Protein AF-A0A4R3S4S2-F1 (afdb_monomer)

Structure (mmCIF, N/CA/C/O backbone):
data_AF-A0A4R3S4S2-F1
#
_entry.id   AF-A0A4R3S4S2-F1
#
loop_
_atom_site.group_PDB
_atom_site.id
_atom_site.type_symbol
_atom_site.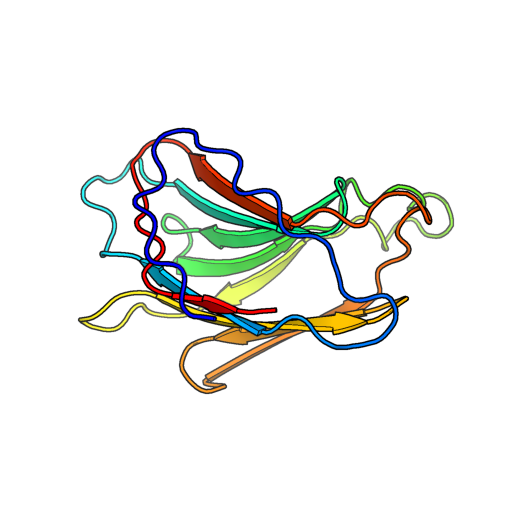label_atom_id
_atom_site.label_alt_id
_atom_site.label_comp_id
_atom_site.label_asym_id
_atom_site.label_entity_id
_atom_site.label_seq_id
_atom_site.pdbx_PDB_ins_code
_atom_site.Cartn_x
_atom_site.Cartn_y
_atom_site.Cartn_z
_atom_site.occupancy
_atom_site.B_iso_or_equiv
_atom_site.auth_seq_id
_atom_site.auth_comp_id
_atom_site.auth_asym_id
_atom_site.auth_atom_id
_atom_site.pdbx_PDB_model_num
ATOM 1 N N . MET A 1 1 ? -0.161 -21.274 7.414 1.00 37.06 1 MET A N 1
ATOM 2 C CA . MET A 1 1 ? 0.593 -21.150 8.679 1.00 37.06 1 MET A CA 1
ATOM 3 C C . MET A 1 1 ? 0.269 -19.769 9.225 1.00 37.06 1 MET A C 1
ATOM 5 O O . MET A 1 1 ? 0.326 -18.833 8.441 1.00 37.06 1 MET A O 1
ATOM 9 N N . GLU A 1 2 ? -0.215 -19.656 10.461 1.00 32.56 2 GLU A N 1
ATOM 10 C CA . GLU A 1 2 ? -0.601 -18.365 11.057 1.00 32.56 2 GLU A CA 1
ATOM 11 C C . GLU A 1 2 ? 0.612 -17.760 11.766 1.00 32.56 2 GLU A C 1
ATOM 13 O O . GLU A 1 2 ? 1.251 -18.437 12.572 1.00 32.56 2 GLU A O 1
ATOM 18 N N . TRP A 1 3 ? 0.940 -16.509 11.447 1.00 40.66 3 TRP A N 1
ATOM 19 C CA . TRP A 1 3 ? 2.026 -15.762 12.074 1.00 40.66 3 TRP A CA 1
ATOM 20 C C . TRP A 1 3 ? 1.424 -14.572 12.820 1.00 40.66 3 TRP A C 1
ATOM 22 O O . TRP A 1 3 ? 0.918 -13.648 12.191 1.00 40.66 3 TRP A O 1
ATOM 32 N N . ILE A 1 4 ? 1.484 -14.595 14.153 1.00 38.25 4 ILE A N 1
ATOM 33 C CA . ILE A 1 4 ? 1.151 -13.440 14.997 1.00 38.25 4 ILE A CA 1
ATOM 34 C C . ILE A 1 4 ? 2.471 -12.741 15.329 1.00 38.25 4 ILE A C 1
ATOM 36 O O . ILE A 1 4 ? 3.341 -13.351 15.955 1.00 38.25 4 ILE A O 1
ATOM 40 N N . ALA A 1 5 ? 2.635 -11.479 14.923 1.00 46.03 5 ALA A N 1
ATOM 41 C CA . ALA A 1 5 ? 3.840 -10.703 15.212 1.00 46.03 5 ALA A CA 1
ATOM 42 C C . ALA A 1 5 ? 3.502 -9.270 15.649 1.00 46.03 5 ALA A C 1
ATOM 44 O O . ALA A 1 5 ? 2.839 -8.507 14.946 1.00 46.03 5 ALA A O 1
ATOM 45 N N . THR A 1 6 ? 4.023 -8.862 16.805 1.00 40.88 6 THR A N 1
ATOM 46 C CA . THR A 1 6 ? 4.082 -7.442 17.172 1.00 40.88 6 THR A CA 1
ATOM 47 C C . THR A 1 6 ? 5.304 -6.835 16.494 1.00 40.88 6 THR A C 1
ATOM 49 O O . THR A 1 6 ? 6.431 -7.232 16.790 1.00 40.88 6 THR A O 1
ATOM 52 N N . VAL A 1 7 ? 5.099 -5.895 15.570 1.00 45.38 7 VAL A N 1
ATOM 53 C CA . VAL A 1 7 ? 6.190 -5.305 14.789 1.00 45.38 7 VAL A CA 1
ATOM 54 C C . VAL A 1 7 ? 6.679 -4.031 15.478 1.00 45.38 7 VAL A C 1
ATOM 56 O O . VAL A 1 7 ? 6.060 -2.973 15.397 1.00 45.38 7 VAL A O 1
ATOM 59 N N . HIS A 1 8 ? 7.839 -4.119 16.128 1.00 41.88 8 HIS A N 1
ATOM 60 C CA . HIS A 1 8 ? 8.612 -2.962 16.582 1.00 41.88 8 HIS A CA 1
ATOM 61 C C . HIS A 1 8 ? 9.840 -2.845 15.685 1.00 41.88 8 HIS A C 1
ATOM 63 O O . HIS A 1 8 ? 10.784 -3.612 15.859 1.00 41.88 8 HIS A O 1
ATOM 69 N N . HIS A 1 9 ? 9.839 -1.945 14.694 1.00 37.25 9 HIS A N 1
ATOM 70 C CA . HIS A 1 9 ? 10.972 -1.827 13.756 1.00 37.25 9 HIS A CA 1
ATOM 71 C C . HIS A 1 9 ? 11.417 -3.195 13.168 1.00 37.25 9 HIS A C 1
ATOM 73 O O . HIS A 1 9 ? 12.607 -3.437 12.977 1.00 37.25 9 HIS A O 1
ATOM 79 N N . THR A 1 10 ? 10.491 -4.142 12.954 1.00 41.44 10 THR A N 1
ATOM 80 C CA . THR A 1 10 ? 10.848 -5.539 12.655 1.00 41.44 10 THR A CA 1
ATOM 81 C C . THR A 1 10 ? 10.579 -5.889 11.199 1.00 41.44 10 THR A C 1
ATOM 83 O O . THR A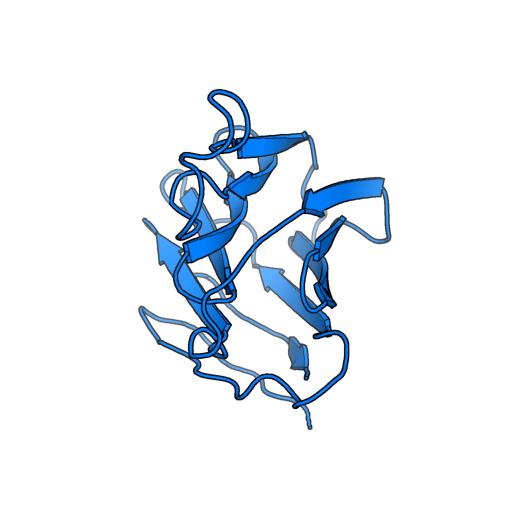 1 10 ? 9.445 -5.896 10.737 1.00 41.44 10 THR A O 1
ATOM 86 N N . HIS A 1 11 ? 11.647 -6.234 10.492 1.00 44.34 11 HIS A N 1
ATOM 87 C CA . HIS A 1 11 ? 11.635 -6.744 9.129 1.00 44.34 11 HIS A CA 1
ATOM 88 C C . HIS A 1 11 ? 11.102 -8.192 9.135 1.00 44.34 11 HIS A C 1
ATOM 90 O O . HIS A 1 11 ? 11.867 -9.136 9.322 1.00 44.34 11 HIS A O 1
ATOM 96 N N . LEU A 1 12 ? 9.788 -8.394 8.999 1.00 45.94 12 LEU A N 1
ATOM 97 C CA . LEU A 1 12 ? 9.243 -9.735 8.757 1.00 45.94 12 LEU A CA 1
ATOM 98 C C . LEU A 1 12 ? 9.442 -10.075 7.282 1.00 45.94 12 LEU A C 1
ATOM 100 O O . LEU A 1 12 ? 8.631 -9.667 6.462 1.00 45.94 12 LEU A O 1
ATOM 104 N N . GLN A 1 13 ? 10.529 -10.774 6.958 1.00 45.12 13 GLN A N 1
ATOM 105 C CA . GLN A 1 13 ? 10.808 -11.227 5.599 1.00 45.12 13 GLN A CA 1
ATOM 106 C C . GLN A 1 13 ? 10.008 -12.503 5.313 1.00 45.12 13 GLN A C 1
ATOM 108 O O . GLN A 1 13 ? 10.267 -13.541 5.920 1.00 45.12 13 GLN A O 1
ATOM 113 N N . LEU A 1 14 ? 9.034 -12.418 4.407 1.00 50.72 14 LEU A N 1
ATOM 114 C CA . LEU A 1 14 ? 8.378 -13.591 3.827 1.00 50.72 14 LEU A CA 1
ATOM 115 C C . LEU A 1 14 ? 8.940 -13.859 2.435 1.00 50.72 14 LEU A C 1
ATOM 117 O O . LEU A 1 14 ? 9.119 -12.918 1.658 1.00 50.72 14 LEU A O 1
ATOM 121 N N . ASP A 1 15 ? 9.179 -15.131 2.129 1.00 42.38 15 ASP A N 1
ATOM 122 C CA . ASP A 1 15 ? 9.451 -15.576 0.766 1.00 42.38 15 ASP A CA 1
ATOM 123 C C . ASP A 1 15 ? 8.150 -15.471 -0.046 1.00 42.38 15 ASP A C 1
ATOM 125 O O . ASP A 1 15 ? 7.141 -16.081 0.322 1.00 42.38 15 ASP A O 1
ATOM 129 N N . THR A 1 16 ? 8.132 -14.701 -1.141 1.00 47.47 16 THR A N 1
ATOM 130 C CA . THR A 1 16 ? 7.014 -14.778 -2.095 1.00 47.47 16 THR A CA 1
ATOM 131 C C . THR A 1 16 ? 6.980 -16.165 -2.733 1.00 47.47 16 THR A C 1
ATOM 133 O O . THR A 1 16 ? 8.027 -16.643 -3.188 1.00 47.47 16 THR A O 1
ATOM 136 N N . PRO A 1 17 ? 5.806 -16.813 -2.824 1.00 44.81 17 PRO A N 1
ATOM 137 C CA . PRO A 1 17 ? 5.689 -18.059 -3.558 1.00 44.81 17 PRO A CA 1
ATOM 138 C C . PRO A 1 17 ? 6.052 -17.843 -5.041 1.00 44.81 17 PRO A C 1
ATOM 140 O O . PRO A 1 17 ? 5.780 -16.776 -5.592 1.00 44.81 17 PRO A O 1
ATOM 143 N N . PRO A 1 18 ? 6.681 -18.840 -5.690 1.00 42.66 18 PRO A N 1
ATOM 144 C CA . PRO A 1 18 ? 7.222 -18.725 -7.048 1.00 42.66 18 PRO A CA 1
ATOM 145 C C . PRO A 1 18 ? 6.162 -18.438 -8.123 1.00 42.66 18 PRO A C 1
ATOM 147 O O . PRO A 1 18 ? 6.511 -17.906 -9.169 1.00 42.66 18 PRO A O 1
ATOM 150 N N . GLU A 1 19 ? 4.890 -18.724 -7.841 1.00 44.41 19 GLU A N 1
ATOM 151 C CA . GLU A 1 19 ? 3.700 -18.236 -8.542 1.00 44.41 19 GLU A CA 1
ATOM 152 C C . GLU A 1 19 ? 2.555 -18.208 -7.513 1.00 44.41 19 GLU A C 1
ATOM 154 O O . GLU A 1 19 ? 2.340 -19.204 -6.815 1.00 44.41 19 GLU A O 1
ATOM 159 N N . GLY A 1 20 ? 1.831 -17.094 -7.376 1.00 51.06 20 GLY A N 1
ATOM 160 C CA . GLY A 1 20 ? 0.659 -17.023 -6.498 1.00 51.06 20 GLY A CA 1
ATOM 161 C C . GLY A 1 20 ? 0.519 -15.724 -5.708 1.00 51.06 20 GLY A C 1
ATOM 162 O O . GLY A 1 20 ? 1.492 -15.137 -5.243 1.00 51.06 20 GLY A O 1
ATOM 163 N N . GLY A 1 2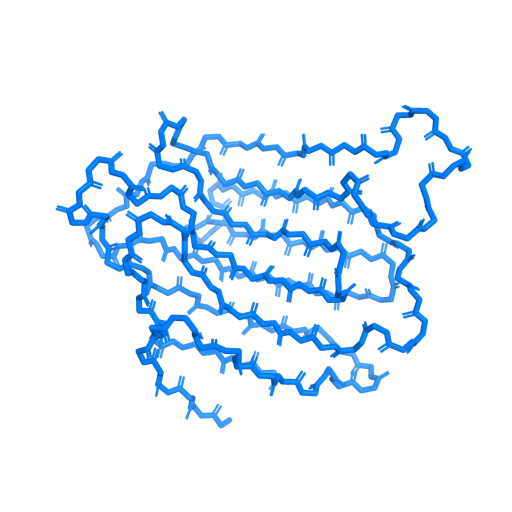1 ? -0.736 -15.301 -5.547 1.00 54.59 21 GLY A N 1
ATOM 164 C CA . GLY A 1 21 ? -1.100 -14.110 -4.795 1.00 54.59 21 GLY A CA 1
ATOM 165 C C . GLY A 1 21 ? -0.766 -14.238 -3.314 1.00 54.59 21 GLY A C 1
ATOM 166 O O . GLY A 1 21 ? -1.238 -15.153 -2.644 1.00 54.59 21 GLY A O 1
ATOM 167 N N . LEU A 1 22 ? -0.018 -13.269 -2.791 1.00 58.97 22 LEU A N 1
ATOM 168 C CA . LEU A 1 22 ? 0.049 -13.019 -1.355 1.00 58.97 22 LEU A CA 1
ATOM 169 C C . LEU A 1 22 ? -1.370 -12.730 -0.833 1.00 58.97 22 LEU A C 1
ATOM 171 O O . LEU A 1 22 ? -2.196 -12.179 -1.559 1.00 58.97 22 LEU A O 1
ATOM 175 N N . ARG A 1 23 ? -1.671 -13.080 0.420 1.00 57.38 23 ARG A N 1
ATOM 176 C CA . ARG A 1 23 ? -2.837 -12.541 1.129 1.00 57.38 23 ARG A CA 1
ATOM 177 C C . ARG A 1 23 ? -2.411 -12.068 2.509 1.00 57.38 23 ARG A C 1
ATOM 179 O O . ARG A 1 23 ? -2.518 -12.791 3.495 1.00 57.38 23 ARG A O 1
ATOM 186 N N . ALA A 1 24 ? -2.015 -10.807 2.601 1.00 58.50 24 ALA A N 1
ATOM 187 C CA . ALA A 1 24 ? -1.933 -10.152 3.900 1.00 58.50 24 ALA A CA 1
ATOM 188 C C . ALA A 1 24 ? -3.346 -9.863 4.434 1.00 58.50 24 ALA A C 1
ATOM 190 O O . ALA A 1 24 ? -4.241 -9.614 3.634 1.00 58.50 24 ALA A O 1
ATOM 191 N N . THR A 1 25 ? -3.557 -9.958 5.751 1.00 58.03 25 THR A N 1
ATOM 192 C CA . THR A 1 25 ? -4.751 -9.458 6.463 1.00 58.03 25 THR A CA 1
ATOM 193 C C . THR A 1 25 ? -4.250 -8.674 7.665 1.00 58.03 25 THR A C 1
ATOM 195 O O . THR A 1 25 ? -4.127 -9.181 8.776 1.00 58.03 25 THR A O 1
ATOM 198 N N . LEU A 1 26 ? -3.862 -7.429 7.427 1.00 58.59 26 LEU A N 1
ATOM 199 C CA . LEU A 1 26 ? -3.256 -6.610 8.469 1.00 58.59 26 LEU A CA 1
ATOM 200 C C . LEU A 1 26 ? -4.369 -6.006 9.314 1.00 58.59 26 LEU A C 1
ATOM 202 O O . LEU A 1 26 ? -5.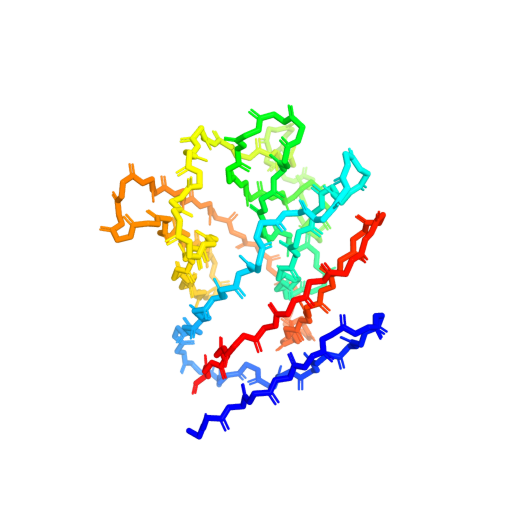174 -5.266 8.763 1.00 58.59 26 LEU A O 1
ATOM 206 N N . ARG A 1 27 ? -4.391 -6.293 10.620 1.00 56.66 27 ARG A N 1
ATOM 207 C CA . ARG A 1 27 ? -5.186 -5.541 11.596 1.00 56.66 27 ARG A CA 1
ATOM 208 C C . ARG A 1 27 ? -4.291 -4.641 12.409 1.00 56.66 27 ARG A C 1
ATOM 210 O O . ARG A 1 27 ? -3.435 -5.126 13.137 1.00 56.66 27 ARG A O 1
ATOM 217 N N . PHE A 1 28 ? -4.506 -3.341 12.269 1.00 58.16 28 PHE A N 1
ATOM 218 C CA . PHE A 1 28 ? -3.807 -2.334 13.056 1.00 58.16 28 PHE A CA 1
ATOM 219 C C . PHE A 1 28 ? -4.713 -1.846 14.170 1.00 58.16 28 PHE A C 1
ATOM 221 O O . PHE A 1 28 ? -5.825 -1.411 13.888 1.00 58.16 28 PHE A O 1
ATOM 228 N N . ASP A 1 29 ? -4.237 -1.839 15.413 1.00 53.50 29 ASP A N 1
ATOM 229 C CA . ASP A 1 29 ? -4.900 -1.035 16.436 1.00 53.50 29 ASP A CA 1
ATOM 230 C C . ASP A 1 29 ? -4.990 0.418 15.939 1.00 53.50 29 ASP A C 1
ATOM 232 O O . ASP A 1 29 ? -4.055 0.895 15.281 1.00 53.50 29 ASP A O 1
ATOM 236 N N . PRO A 1 30 ? -6.101 1.135 16.207 1.00 54.47 30 PRO A N 1
ATOM 237 C CA . PRO A 1 30 ? -6.165 2.546 15.885 1.00 54.47 30 PRO A CA 1
ATOM 238 C C . PRO A 1 30 ? -4.938 3.239 16.490 1.00 54.47 30 PRO A C 1
ATOM 240 O O . PRO A 1 30 ? -4.526 2.899 17.610 1.00 54.47 30 PRO A O 1
ATOM 243 N N . PRO A 1 31 ? -4.334 4.168 15.739 1.00 52.00 31 PRO A N 1
ATOM 244 C CA . PRO A 1 31 ? -3.115 4.836 16.155 1.00 52.00 31 PRO A CA 1
ATOM 245 C C . PRO A 1 31 ? -3.267 5.402 17.560 1.00 52.00 31 PRO A C 1
ATOM 247 O O . PRO A 1 31 ? -4.241 6.088 17.868 1.00 52.00 31 PRO A O 1
ATOM 250 N N . GLN A 1 32 ? -2.319 5.049 18.425 1.00 50.75 32 GLN A N 1
ATOM 251 C CA . GLN A 1 32 ? -2.336 5.460 19.829 1.00 50.75 32 GLN A CA 1
ATOM 252 C C . GLN A 1 32 ? -1.922 6.928 19.995 1.00 50.75 32 GLN A C 1
ATOM 254 O O . GLN A 1 32 ? -2.148 7.515 21.051 1.00 50.75 32 GLN A O 1
ATOM 259 N N . ASP A 1 33 ? -1.337 7.521 18.953 1.00 53.09 33 ASP A N 1
ATOM 260 C CA . ASP A 1 33 ? -0.981 8.928 18.887 1.00 53.09 33 ASP A CA 1
ATOM 261 C C . ASP A 1 33 ? -1.201 9.512 17.481 1.00 53.09 33 ASP A C 1
ATOM 263 O O . ASP A 1 33 ? -1.297 8.810 16.475 1.00 53.09 33 ASP A O 1
ATOM 267 N N . GLU A 1 34 ? -1.258 10.838 17.420 1.00 48.41 34 GLU A N 1
ATOM 268 C CA . GLU A 1 34 ? -1.366 11.641 16.194 1.00 48.41 34 GLU A CA 1
ATOM 269 C C . GLU A 1 34 ? -0.130 11.550 15.270 1.00 48.41 34 GLU A C 1
ATOM 271 O O . GLU A 1 34 ? -0.133 12.103 14.170 1.00 48.41 34 GLU A O 1
ATOM 276 N N . ASN A 1 35 ? 0.927 10.851 15.704 1.00 45.75 35 ASN A N 1
ATOM 277 C CA . ASN A 1 35 ? 2.196 10.712 14.988 1.00 45.75 35 ASN A CA 1
ATOM 278 C C . ASN A 1 35 ? 2.379 9.353 14.314 1.00 45.75 35 ASN A C 1
ATOM 280 O O . ASN A 1 35 ? 3.295 9.208 13.502 1.00 45.75 35 ASN A O 1
ATOM 284 N N . THR A 1 36 ? 1.518 8.377 14.593 1.00 51.09 36 THR A N 1
ATOM 285 C CA . THR A 1 36 ? 1.497 7.106 13.879 1.00 51.09 36 THR A CA 1
ATOM 286 C C . THR A 1 36 ? 1.046 7.405 12.455 1.00 51.09 36 THR A C 1
ATOM 288 O O . THR A 1 36 ? -0.105 7.749 12.215 1.00 51.09 36 THR A O 1
ATOM 291 N N . ARG A 1 37 ? 1.973 7.372 11.498 1.00 55.41 37 ARG A N 1
ATOM 292 C CA . ARG A 1 37 ? 1.698 7.861 10.141 1.00 55.41 37 ARG A CA 1
ATOM 293 C C . ARG A 1 37 ? 1.349 6.757 9.176 1.00 55.41 37 ARG A C 1
ATOM 295 O O . ARG A 1 37 ? 0.573 7.001 8.265 1.00 55.41 37 ARG A O 1
ATOM 302 N N . ILE A 1 38 ? 1.941 5.577 9.342 1.00 55.84 38 ILE A N 1
ATOM 303 C CA . ILE A 1 38 ? 1.858 4.554 8.310 1.00 55.84 38 ILE A CA 1
ATOM 304 C C . ILE A 1 38 ? 2.035 3.175 8.905 1.00 55.84 38 ILE A C 1
ATOM 306 O O . ILE A 1 38 ? 2.976 2.960 9.665 1.00 55.84 38 ILE A O 1
ATOM 310 N N . ALA A 1 39 ? 1.170 2.249 8.519 1.00 54.72 39 ALA A N 1
ATOM 311 C CA . ALA A 1 39 ? 1.447 0.834 8.632 1.00 54.72 39 ALA A CA 1
ATOM 312 C C . ALA A 1 39 ? 1.619 0.287 7.215 1.00 54.72 39 ALA A C 1
ATOM 314 O O . ALA A 1 39 ? 0.704 0.360 6.394 1.00 54.72 39 ALA A O 1
ATOM 315 N N . LEU A 1 40 ? 2.845 -0.132 6.915 1.00 58.56 40 LEU A N 1
ATOM 316 C CA . LEU A 1 40 ? 3.311 -0.421 5.567 1.00 58.56 40 LEU A CA 1
ATOM 317 C C . LEU A 1 40 ? 3.537 -1.907 5.401 1.00 58.56 40 LEU A C 1
ATOM 319 O O . LEU A 1 40 ? 4.221 -2.510 6.221 1.00 58.56 40 LEU A O 1
ATOM 323 N N . LEU A 1 41 ? 3.018 -2.454 4.308 1.00 57.00 41 LEU A N 1
ATOM 324 C CA . LEU A 1 41 ? 3.525 -3.663 3.688 1.00 57.00 41 LEU A CA 1
ATOM 325 C C . LEU A 1 41 ? 4.427 -3.219 2.531 1.00 57.00 41 LEU A C 1
ATOM 327 O O . LEU A 1 41 ? 3.941 -2.731 1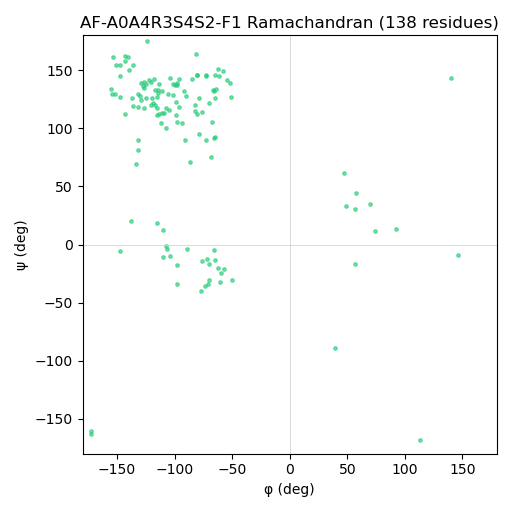.509 1.00 57.00 41 LEU A O 1
ATOM 331 N N . ALA A 1 42 ? 5.743 -3.329 2.698 1.00 57.88 42 ALA A N 1
ATOM 332 C CA . ALA A 1 42 ? 6.658 -3.233 1.575 1.00 57.88 42 ALA A CA 1
ATOM 333 C C . ALA A 1 42 ? 6.573 -4.556 0.831 1.00 57.88 42 ALA A C 1
ATOM 335 O O . ALA A 1 42 ? 6.947 -5.604 1.356 1.00 57.88 42 ALA A O 1
ATOM 336 N N . LEU A 1 43 ? 6.067 -4.503 -0.385 1.00 60.06 43 LEU A N 1
ATOM 337 C CA . LEU A 1 43 ? 6.179 -5.599 -1.320 1.00 60.06 43 LEU A CA 1
ATOM 338 C C . LEU A 1 43 ? 7.358 -5.242 -2.216 1.00 60.06 43 LEU A C 1
ATOM 340 O O . LEU A 1 43 ? 7.530 -4.079 -2.592 1.00 60.06 43 LEU A O 1
ATOM 344 N N . ILE A 1 44 ? 8.196 -6.218 -2.551 1.00 57.28 44 ILE A N 1
ATOM 345 C CA . ILE A 1 44 ? 9.107 -6.131 -3.698 1.00 57.28 44 ILE A CA 1
ATOM 346 C C . ILE A 1 44 ? 10.087 -4.932 -3.673 1.00 57.28 44 ILE A C 1
ATOM 348 O O . ILE A 1 44 ? 10.277 -4.262 -4.686 1.00 57.28 44 ILE A O 1
ATOM 352 N N . ARG A 1 45 ? 10.715 -4.653 -2.514 1.00 59.44 45 ARG A N 1
ATOM 353 C CA . ARG A 1 45 ? 11.727 -3.589 -2.241 1.00 59.44 45 ARG A CA 1
ATOM 354 C C . ARG A 1 45 ? 11.323 -2.133 -2.544 1.00 59.44 45 ARG A C 1
ATOM 356 O O . ARG A 1 45 ? 11.982 -1.230 -2.033 1.00 59.44 45 ARG A O 1
ATOM 363 N N . TYR A 1 46 ? 10.268 -1.891 -3.318 1.00 71.81 46 TYR A N 1
ATOM 364 C CA . TYR A 1 46 ? 10.058 -0.608 -3.985 1.00 71.81 46 TYR A CA 1
ATOM 365 C C . TYR A 1 46 ? 8.594 -0.180 -4.157 1.00 71.81 46 TYR A C 1
ATOM 367 O O . TYR A 1 46 ? 8.351 0.936 -4.617 1.00 71.81 46 TYR A O 1
ATOM 375 N N . THR A 1 47 ? 7.626 -1.035 -3.805 1.00 82.44 47 THR A N 1
ATOM 376 C CA . THR A 1 47 ? 6.208 -0.649 -3.775 1.00 82.44 47 THR A CA 1
ATOM 377 C C . THR A 1 47 ? 5.687 -0.720 -2.349 1.00 82.44 47 THR A C 1
ATOM 379 O O . THR A 1 47 ? 5.836 -1.731 -1.660 1.00 82.44 47 THR A O 1
ATOM 382 N N . GLN A 1 48 ? 5.091 0.374 -1.894 1.00 86.12 48 GLN A N 1
ATOM 383 C CA . GLN A 1 48 ? 4.550 0.503 -0.552 1.00 86.12 48 GLN A CA 1
ATOM 384 C C . GLN A 1 48 ? 3.029 0.438 -0.601 1.00 86.12 48 GLN A C 1
ATOM 386 O O . GLN A 1 48 ? 2.397 1.171 -1.356 1.00 86.12 48 GLN A O 1
ATOM 391 N N . VAL A 1 49 ? 2.442 -0.415 0.232 1.00 85.62 49 VAL A N 1
ATOM 392 C CA . VAL A 1 49 ? 1.000 -0.430 0.484 1.00 85.62 49 VAL A CA 1
ATOM 393 C C . VAL A 1 49 ? 0.773 -0.097 1.943 1.00 85.62 49 VAL A C 1
ATOM 395 O O . VAL A 1 49 ? 1.417 -0.684 2.811 1.00 85.62 49 VAL A O 1
ATOM 398 N N . GLY A 1 50 ? -0.149 0.811 2.236 1.00 84.00 50 GLY A N 1
ATOM 399 C CA . GLY A 1 50 ? -0.450 1.133 3.622 1.00 84.00 50 GLY A CA 1
ATOM 400 C C . GLY A 1 50 ? -1.633 2.056 3.807 1.00 84.00 50 GLY A C 1
ATOM 401 O O . GLY A 1 50 ? -2.462 2.234 2.916 1.00 84.00 50 GLY A O 1
ATOM 402 N N . TYR A 1 51 ? -1.700 2.627 5.003 1.00 84.44 51 TYR A N 1
ATOM 403 C CA . TYR A 1 51 ? -2.736 3.565 5.403 1.00 84.44 51 TYR A CA 1
ATOM 404 C C . TYR A 1 51 ? -2.115 4.796 6.047 1.00 84.44 51 TYR A C 1
ATOM 406 O O . TYR A 1 51 ? -1.293 4.665 6.954 1.00 84.44 51 TYR A O 1
ATOM 414 N N . ASP A 1 52 ? -2.513 5.967 5.567 1.00 83.56 52 ASP A N 1
ATOM 415 C CA . ASP A 1 52 ? -2.114 7.270 6.075 1.00 83.56 52 ASP A CA 1
ATOM 416 C C . ASP A 1 52 ? -3.210 7.803 6.997 1.00 83.56 52 ASP A C 1
ATOM 418 O O . ASP A 1 52 ? -4.329 8.117 6.590 1.00 83.56 52 ASP A O 1
ATOM 422 N N . ILE A 1 53 ? -2.886 7.871 8.283 1.00 78.12 53 ILE A N 1
ATOM 423 C CA . ILE A 1 53 ? -3.821 8.287 9.332 1.00 78.12 53 ILE A CA 1
ATOM 424 C C . ILE A 1 53 ? -4.142 9.776 9.244 1.00 78.12 53 ILE A C 1
ATOM 426 O O . ILE A 1 53 ? -5.249 10.179 9.597 1.00 78.12 53 ILE A O 1
ATOM 430 N N . SER A 1 54 ? -3.194 10.588 8.772 1.00 78.00 54 SER A N 1
ATOM 431 C CA . SER A 1 54 ? -3.357 12.039 8.713 1.00 78.00 54 SER A CA 1
ATOM 432 C C . SER A 1 54 ? -4.368 12.456 7.647 1.00 78.00 54 SER A C 1
ATOM 434 O O . SER A 1 54 ? -5.125 13.406 7.844 1.00 78.00 54 SER A O 1
ATOM 436 N N . THR A 1 55 ? -4.413 11.711 6.544 1.00 86.06 55 THR A N 1
ATOM 437 C CA . THR A 1 55 ? -5.345 11.917 5.429 1.00 86.06 55 THR A CA 1
ATOM 438 C C . THR A 1 55 ? -6.562 10.998 5.501 1.00 86.06 55 THR A C 1
ATOM 440 O O . THR A 1 55 ? -7.569 11.266 4.848 1.00 86.06 55 THR A O 1
ATOM 443 N N . GLY A 1 56 ? -6.495 9.923 6.288 1.00 87.25 56 GLY A N 1
ATOM 444 C CA . GLY A 1 56 ? -7.536 8.905 6.361 1.00 87.25 56 GLY A CA 1
ATOM 445 C C . GLY A 1 56 ? -7.639 8.068 5.084 1.00 87.25 56 GLY A C 1
ATOM 446 O O . GLY A 1 56 ? -8.748 7.724 4.667 1.00 87.25 56 GLY A O 1
ATOM 447 N N . THR A 1 57 ? -6.512 7.796 4.420 1.00 90.19 57 THR A N 1
ATOM 448 C CA . THR A 1 57 ? -6.482 7.126 3.111 1.00 90.19 57 THR A CA 1
ATOM 449 C C . THR A 1 57 ? -5.698 5.820 3.140 1.00 90.19 57 THR A C 1
ATOM 451 O O . THR A 1 57 ? -4.632 5.7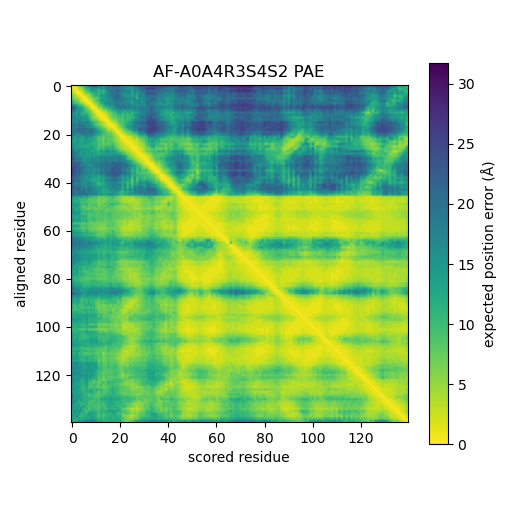24 3.739 1.00 90.19 57 THR A O 1
ATOM 454 N N . VAL A 1 58 ? -6.205 4.802 2.443 1.00 90.62 58 VAL A N 1
ATOM 455 C CA . VAL A 1 58 ? -5.384 3.667 1.994 1.00 90.62 58 VAL A CA 1
ATOM 456 C C . VAL A 1 58 ? -4.639 4.083 0.729 1.00 90.62 58 VAL A C 1
ATOM 458 O O . VAL A 1 58 ? -5.183 4.850 -0.069 1.00 90.62 58 VAL A O 1
ATOM 461 N N . PHE A 1 59 ? -3.415 3.596 0.534 1.00 91.69 59 PHE A N 1
ATOM 462 C CA . PHE A 1 59 ? -2.611 3.943 -0.634 1.00 91.69 59 PHE A CA 1
ATOM 463 C C . PHE A 1 59 ? -1.768 2.785 -1.180 1.00 91.69 59 PHE A C 1
ATOM 465 O O . PHE A 1 59 ? -1.419 1.843 -0.463 1.00 91.69 59 PHE A O 1
ATOM 472 N N . ILE A 1 60 ? -1.403 2.925 -2.455 1.00 91.44 60 ILE A N 1
ATOM 473 C CA . ILE A 1 60 ? -0.303 2.237 -3.130 1.00 91.44 60 ILE A CA 1
ATOM 474 C C . ILE A 1 60 ? 0.672 3.321 -3.597 1.00 91.44 60 ILE A C 1
ATOM 476 O O . ILE A 1 60 ? 0.288 4.214 -4.348 1.00 91.44 60 ILE A O 1
ATOM 480 N N . ASP A 1 61 ? 1.924 3.265 -3.155 1.00 89.06 61 ASP A N 1
ATOM 481 C CA . ASP A 1 61 ? 2.997 4.150 -3.606 1.00 89.06 61 ASP A CA 1
ATOM 482 C C . ASP A 1 61 ? 4.040 3.333 -4.370 1.00 89.06 61 ASP A C 1
ATOM 484 O O . ASP A 1 61 ? 4.747 2.491 -3.807 1.00 89.06 61 ASP A O 1
ATOM 488 N N . ARG A 1 62 ? 4.118 3.596 -5.676 1.00 88.81 62 ARG A N 1
ATOM 489 C CA . ARG A 1 62 ? 5.064 2.975 -6.608 1.00 88.81 62 ARG A CA 1
ATOM 490 C C . ARG A 1 62 ? 6.053 3.991 -7.184 1.00 88.81 62 ARG A C 1
ATOM 492 O O . ARG A 1 62 ? 6.688 3.724 -8.203 1.00 88.81 62 ARG A O 1
ATOM 499 N N . THR A 1 63 ? 6.214 5.154 -6.555 1.00 85.50 63 THR A N 1
ATOM 500 C CA . THR A 1 63 ? 7.120 6.224 -7.021 1.00 85.50 63 THR A CA 1
ATOM 501 C C . THR A 1 63 ? 8.579 5.787 -7.114 1.00 85.50 63 THR A C 1
ATOM 503 O O . THR A 1 63 ? 9.334 6.335 -7.911 1.00 85.50 63 THR A O 1
ATOM 506 N N . HIS A 1 64 ? 8.963 4.768 -6.346 1.00 76.94 64 HIS A N 1
ATOM 507 C CA . HIS A 1 64 ? 10.315 4.221 -6.321 1.00 76.94 64 HIS A CA 1
ATOM 508 C C . HIS A 1 64 ? 10.401 2.818 -6.940 1.00 76.94 64 HIS A C 1
ATOM 510 O O . HIS A 1 64 ? 11.425 2.160 -6.767 1.00 76.94 64 HIS A O 1
ATOM 516 N N . SER A 1 65 ? 9.355 2.363 -7.650 1.00 66.50 65 SER A N 1
ATOM 517 C CA . SER A 1 65 ? 9.231 1.015 -8.232 1.00 66.50 65 SER A CA 1
ATOM 518 C C . SER A 1 65 ? 10.207 0.758 -9.382 1.00 66.50 65 SER A C 1
ATOM 520 O O . SER A 1 65 ? 9.820 0.744 -10.538 1.00 66.50 65 SER A O 1
ATOM 522 N N . TRP A 1 66 ? 11.483 0.535 -9.058 1.00 70.19 66 TRP A N 1
ATOM 523 C CA . TRP A 1 66 ? 12.565 0.140 -9.972 1.00 70.19 66 TRP A CA 1
ATOM 524 C C . TRP A 1 66 ? 12.532 0.823 -11.353 1.00 70.19 66 TRP A C 1
ATOM 526 O O . TRP A 1 66 ? 13.146 1.870 -11.539 1.00 70.19 66 TRP A O 1
ATOM 536 N N . ASN A 1 67 ? 11.825 0.228 -12.320 1.00 70.25 67 ASN A N 1
ATOM 537 C CA . ASN A 1 67 ? 11.667 0.744 -13.670 1.00 70.25 67 ASN A CA 1
ATOM 538 C C . ASN A 1 67 ? 10.425 1.639 -13.767 1.00 70.25 67 ASN A C 1
ATOM 540 O O . ASN A 1 67 ? 9.343 1.159 -14.093 1.00 70.25 67 ASN A O 1
ATOM 544 N N . VAL A 1 68 ? 10.593 2.938 -13.526 1.00 71.44 68 VAL A N 1
ATOM 545 C CA . VAL A 1 68 ? 9.533 3.949 -13.703 1.00 71.44 68 VAL A CA 1
ATOM 546 C C . VAL A 1 68 ? 9.780 4.890 -14.889 1.00 71.44 68 VAL A C 1
ATOM 548 O O . VAL A 1 68 ? 8.879 5.617 -15.299 1.00 71.44 68 VAL A O 1
ATOM 551 N N . ASP A 1 69 ? 10.976 4.852 -15.483 1.00 79.31 69 ASP A N 1
ATOM 552 C CA . ASP A 1 69 ? 11.442 5.842 -16.468 1.00 79.31 69 ASP A CA 1
ATOM 553 C C . ASP A 1 69 ? 10.755 5.734 -17.838 1.00 79.31 69 ASP A C 1
ATOM 555 O O . ASP A 1 69 ? 10.861 6.634 -18.673 1.00 79.31 69 ASP A O 1
ATOM 559 N N . PHE A 1 70 ? 10.024 4.646 -18.089 1.00 83.44 70 PHE A N 1
ATOM 560 C CA . PHE A 1 70 ? 9.311 4.441 -19.350 1.00 83.44 70 PHE A CA 1
ATOM 561 C C . PHE A 1 70 ? 8.104 5.377 -19.523 1.00 83.44 70 PHE A C 1
ATOM 563 O O . PHE A 1 70 ? 7.590 5.512 -20.635 1.00 83.44 70 PHE A O 1
ATOM 570 N N . SER A 1 71 ? 7.617 5.997 -18.443 1.00 85.38 71 SER A N 1
ATOM 571 C CA . SER A 1 71 ? 6.481 6.915 -18.483 1.00 85.38 71 SER A CA 1
ATOM 572 C C . SER A 1 71 ? 6.527 7.916 -17.332 1.00 85.38 71 SER A C 1
ATOM 574 O O . SER A 1 71 ? 6.582 7.544 -16.163 1.00 85.38 71 SER A O 1
ATOM 576 N N . SER A 1 72 ? 6.388 9.202 -17.657 1.00 86.00 72 SER A N 1
ATOM 577 C CA . SER A 1 72 ? 6.417 10.303 -16.684 1.00 86.00 72 SER A CA 1
ATOM 578 C C . SER A 1 72 ? 5.270 10.293 -15.669 1.00 86.00 72 SER A C 1
ATOM 580 O O . SER A 1 72 ? 5.328 11.028 -14.688 1.00 86.00 72 SER A O 1
ATOM 582 N N . VAL A 1 73 ? 4.227 9.492 -15.899 1.00 85.31 73 VAL A N 1
ATOM 583 C CA . VAL A 1 73 ? 3.064 9.375 -15.003 1.00 85.31 73 VAL A CA 1
ATOM 584 C C . VAL A 1 73 ? 3.038 8.059 -14.226 1.00 85.31 73 VAL A C 1
ATOM 586 O O . VAL A 1 73 ? 2.135 7.849 -13.422 1.00 85.31 73 VAL A O 1
ATOM 589 N N . PHE A 1 74 ? 3.986 7.149 -14.476 1.00 88.06 74 PHE A N 1
ATOM 590 C CA . PHE A 1 74 ? 3.968 5.830 -13.846 1.00 88.06 74 PHE A CA 1
ATOM 591 C C . PHE A 1 74 ? 4.441 5.867 -12.391 1.00 88.06 74 PHE A C 1
ATOM 593 O O . PHE A 1 74 ? 3.833 5.224 -11.539 1.00 88.06 74 PHE A O 1
ATOM 600 N N . ALA A 1 75 ? 5.475 6.656 -12.085 1.00 89.12 75 ALA A N 1
ATOM 601 C CA . ALA A 1 75 ? 5.881 6.939 -10.712 1.00 89.12 75 ALA A CA 1
ATOM 602 C C . ALA A 1 75 ? 4.778 7.739 -9.994 1.00 89.12 75 ALA A C 1
ATOM 604 O O . ALA A 1 75 ? 4.736 8.967 -10.058 1.00 89.12 75 ALA A O 1
ATOM 605 N N . SER A 1 76 ? 3.861 7.033 -9.335 1.00 91.88 76 SER A N 1
ATOM 606 C CA . SER A 1 76 ? 2.647 7.613 -8.763 1.00 91.88 76 SER A CA 1
ATOM 607 C C . SER A 1 76 ? 2.307 7.017 -7.402 1.00 91.88 76 SER A C 1
ATOM 609 O O . SER A 1 76 ? 2.740 5.916 -7.056 1.00 91.88 76 SER A O 1
ATOM 611 N N . ARG A 1 77 ? 1.476 7.751 -6.659 1.00 92.50 77 ARG A N 1
ATOM 612 C CA . ARG A 1 77 ? 0.773 7.264 -5.475 1.00 92.50 77 ARG A CA 1
ATOM 613 C C . ARG A 1 77 ? -0.728 7.271 -5.759 1.00 92.50 77 ARG A C 1
ATOM 615 O O . ARG A 1 77 ? -1.296 8.331 -6.014 1.00 92.50 77 ARG A O 1
ATOM 622 N N . SER A 1 78 ? -1.338 6.094 -5.734 1.00 94.56 78 SER A N 1
ATOM 623 C CA . SER A 1 78 ? -2.786 5.898 -5.804 1.00 94.56 78 SER A CA 1
ATOM 624 C C . SER A 1 78 ? -3.330 5.852 -4.383 1.00 94.56 78 SER A C 1
ATOM 626 O O . SER A 1 78 ? -2.787 5.133 -3.549 1.00 94.56 78 SER A O 1
ATOM 628 N N . GLU A 1 79 ? -4.392 6.592 -4.079 1.00 95.06 79 GLU A N 1
ATOM 629 C CA . GLU A 1 79 ? -4.979 6.592 -2.738 1.00 95.06 79 GLU A CA 1
ATOM 630 C C . GLU A 1 79 ? -6.491 6.799 -2.757 1.00 95.06 79 GLU A C 1
ATOM 632 O O . GLU A 1 79 ? -7.049 7.374 -3.692 1.00 95.06 79 GLU A O 1
ATOM 637 N N . ALA A 1 80 ? -7.157 6.312 -1.714 1.00 94.69 80 ALA A N 1
ATOM 638 C CA . ALA A 1 80 ? -8.595 6.454 -1.542 1.00 94.69 80 ALA A CA 1
ATOM 639 C C . ALA A 1 80 ? -8.966 6.566 -0.056 1.00 94.69 80 ALA A C 1
ATOM 641 O O . ALA A 1 80 ? -8.325 5.930 0.788 1.00 94.69 80 ALA A O 1
ATOM 642 N N . PRO A 1 81 ? -9.992 7.366 0.285 1.00 93.19 81 PRO A N 1
ATOM 643 C CA . PRO A 1 81 ? -10.428 7.537 1.664 1.00 93.19 81 PRO A CA 1
ATOM 644 C C . PRO A 1 81 ? -11.009 6.234 2.213 1.00 93.19 81 PRO A C 1
ATOM 646 O O . PRO A 1 81 ? -11.846 5.602 1.570 1.00 93.19 81 PRO A O 1
ATOM 649 N N . LEU A 1 82 ? -10.597 5.855 3.421 1.00 88.38 82 LEU A N 1
ATOM 650 C CA . LEU A 1 82 ? -11.119 4.690 4.126 1.00 88.38 82 LEU A CA 1
ATOM 651 C C . LEU A 1 82 ? -11.219 4.993 5.616 1.00 88.38 82 LEU A C 1
ATOM 653 O O . LEU A 1 82 ? -10.215 5.126 6.303 1.00 88.38 82 LEU A O 1
ATOM 657 N N . GLN A 1 83 ? -12.433 5.070 6.147 1.00 84.62 83 GLN A N 1
ATOM 658 C CA . GLN A 1 83 ? -12.599 5.312 7.572 1.00 84.62 83 GLN A CA 1
ATOM 659 C C . GLN A 1 83 ? -12.364 4.025 8.369 1.00 84.62 83 GLN A C 1
ATOM 661 O O . GLN A 1 83 ? -13.002 3.005 8.115 1.00 84.62 83 GLN A O 1
ATOM 666 N N . LEU A 1 84 ? -11.465 4.075 9.355 1.00 77.31 84 LEU A N 1
ATOM 667 C CA . LEU A 1 84 ? -11.187 2.924 10.216 1.00 77.31 84 LEU A CA 1
ATOM 668 C C . LEU A 1 84 ? -12.406 2.572 11.081 1.00 77.31 84 LEU A C 1
ATOM 670 O O . LEU A 1 84 ? -12.994 3.434 11.740 1.00 77.31 84 LEU A O 1
ATOM 674 N N . ALA A 1 85 ? -12.757 1.288 11.118 1.00 72.00 85 ALA A N 1
ATOM 675 C CA . ALA A 1 85 ? -13.770 0.764 12.026 1.00 72.00 85 ALA A CA 1
ATOM 676 C C . ALA A 1 85 ? -13.185 0.521 13.432 1.00 72.00 85 ALA A C 1
ATOM 678 O O . ALA A 1 85 ? -11.969 0.447 13.625 1.00 72.00 85 ALA A O 1
ATOM 679 N N . ARG A 1 86 ? -14.058 0.352 14.441 1.00 65.81 86 ARG A N 1
ATOM 680 C CA . ARG A 1 86 ? -13.653 -0.100 15.787 1.00 65.81 86 ARG A CA 1
ATOM 681 C C . ARG A 1 86 ? -13.118 -1.533 15.691 1.00 65.81 86 ARG A C 1
ATOM 683 O O . ARG A 1 86 ? -13.895 -2.480 15.738 1.00 65.81 86 ARG A O 1
ATOM 690 N N . GLY A 1 87 ? -11.810 -1.673 15.518 1.00 62.19 87 GLY A N 1
ATOM 691 C CA . GLY A 1 87 ? -11.152 -2.960 15.273 1.00 62.19 87 GLY A CA 1
ATOM 692 C C . GLY A 1 87 ? -9.938 -2.866 14.353 1.00 62.19 87 GLY A C 1
ATOM 693 O O . GLY A 1 87 ? -9.203 -3.843 14.253 1.00 62.19 87 GLY A O 1
ATOM 694 N N . GLY A 1 88 ? -9.718 -1.703 13.730 1.00 73.44 88 GLY A N 1
ATOM 695 C CA . GLY A 1 88 ? -8.513 -1.423 12.967 1.00 73.44 88 GLY A CA 1
ATOM 696 C C . GLY A 1 88 ? -8.733 -1.256 11.476 1.00 73.44 88 GLY A C 1
ATOM 697 O O . GLY A 1 88 ? -9.860 -1.125 10.997 1.00 73.44 88 GLY A O 1
ATOM 698 N N . LEU A 1 89 ? -7.624 -1.242 10.746 1.00 75.88 89 LEU A N 1
ATOM 699 C CA . LEU A 1 89 ? -7.628 -1.424 9.299 1.00 75.88 89 LEU A CA 1
ATOM 700 C C . LEU A 1 89 ? -7.725 -2.918 8.989 1.00 75.88 89 LEU A C 1
ATOM 702 O O . LEU A 1 89 ? -7.155 -3.699 9.730 1.00 75.88 89 LEU A O 1
ATOM 706 N N . ASP A 1 90 ? -8.400 -3.305 7.912 1.00 78.19 90 ASP A N 1
ATOM 707 C CA . ASP A 1 90 ? -8.300 -4.648 7.336 1.00 78.19 90 ASP A CA 1
ATOM 708 C C . ASP A 1 90 ? -7.955 -4.482 5.854 1.00 78.19 90 ASP A C 1
ATOM 710 O O . ASP A 1 90 ? -8.709 -3.832 5.119 1.00 78.19 90 ASP A O 1
ATOM 714 N N . LEU A 1 91 ? -6.792 -4.995 5.445 1.00 80.19 91 LEU A N 1
ATOM 715 C CA . LEU A 1 91 ? -6.337 -4.985 4.056 1.00 80.19 91 LEU A CA 1
ATOM 716 C C . LEU A 1 91 ? -6.129 -6.408 3.569 1.00 80.19 91 LEU A C 1
ATOM 718 O O . LEU A 1 91 ? -5.296 -7.118 4.128 1.00 80.19 91 LEU A O 1
ATOM 722 N N . ARG A 1 92 ? -6.771 -6.759 2.454 1.00 81.62 92 ARG A N 1
ATOM 723 C CA . ARG A 1 92 ? -6.389 -7.895 1.613 1.00 81.62 92 ARG A CA 1
ATOM 724 C C . ARG A 1 92 ? -5.569 -7.386 0.437 1.00 81.62 92 ARG A C 1
ATOM 726 O O . ARG A 1 92 ? -6.055 -6.563 -0.327 1.00 81.62 92 ARG A O 1
ATOM 733 N N . ILE A 1 93 ? -4.354 -7.897 0.276 1.00 80.94 93 ILE A N 1
ATOM 734 C CA . ILE A 1 93 ? -3.437 -7.458 -0.784 1.00 80.94 93 ILE A CA 1
ATOM 735 C C . ILE A 1 93 ? -3.097 -8.651 -1.656 1.00 80.94 93 ILE A C 1
ATOM 737 O O . ILE A 1 93 ? -2.557 -9.607 -1.117 1.00 80.94 93 ILE A O 1
ATOM 741 N N . LEU A 1 94 ? -3.413 -8.587 -2.949 1.00 79.81 94 LEU A N 1
ATOM 742 C CA . LEU A 1 94 ? -3.022 -9.561 -3.966 1.00 79.81 94 LEU A CA 1
ATOM 743 C C . LEU A 1 94 ? -1.823 -9.017 -4.740 1.00 79.81 94 LEU A C 1
ATOM 745 O O . LEU A 1 94 ? -1.798 -7.837 -5.086 1.00 79.81 94 LEU A O 1
ATOM 749 N N . VAL A 1 95 ? -0.847 -9.878 -5.010 1.00 76.69 95 VAL A N 1
ATOM 750 C CA . VAL A 1 95 ? 0.370 -9.531 -5.750 1.00 76.69 95 VAL A CA 1
ATOM 751 C C . VAL A 1 95 ? 0.562 -10.554 -6.851 1.00 76.69 95 VAL A C 1
ATOM 753 O O . VAL A 1 95 ? 0.551 -11.751 -6.577 1.00 76.69 95 VAL A O 1
ATOM 756 N N . ASP A 1 96 ? 0.739 -10.082 -8.073 1.00 76.62 96 ASP A N 1
ATOM 757 C CA . ASP A 1 96 ? 1.104 -10.900 -9.224 1.00 76.62 96 ASP A CA 1
ATOM 758 C C . ASP A 1 96 ? 2.385 -10.340 -9.862 1.00 76.62 96 ASP A C 1
ATOM 760 O O . ASP A 1 96 ? 2.888 -9.287 -9.458 1.00 76.62 96 ASP A O 1
ATOM 764 N N . ALA A 1 97 ? 2.913 -11.023 -10.876 1.00 77.31 97 ALA A N 1
ATOM 765 C CA . ALA A 1 97 ? 4.154 -10.674 -11.563 1.00 77.31 97 ALA A CA 1
ATOM 766 C C . ALA A 1 97 ? 4.215 -9.203 -12.014 1.00 77.31 97 ALA A C 1
ATOM 768 O O . ALA A 1 97 ? 5.300 -8.622 -12.064 1.00 77.31 97 ALA A O 1
ATOM 769 N N . SER A 1 98 ? 3.065 -8.597 -12.336 1.00 82.75 98 SER A N 1
ATOM 770 C CA . SER A 1 98 ? 2.995 -7.207 -12.791 1.00 82.75 98 SER A CA 1
ATOM 771 C C . SER A 1 98 ? 1.844 -6.380 -12.210 1.00 82.75 98 SER A C 1
ATOM 773 O O . SER A 1 98 ? 1.455 -5.368 -12.803 1.00 82.75 98 SER A O 1
ATOM 775 N N . SER A 1 99 ? 1.253 -6.786 -11.087 1.00 85.44 99 SER A N 1
ATOM 776 C CA . SER A 1 99 ? 0.155 -6.032 -10.469 1.00 85.44 99 SER A CA 1
ATOM 777 C C . SER A 1 99 ? 0.082 -6.190 -8.956 1.00 85.44 99 SER A C 1
ATOM 779 O O . SER A 1 99 ? 0.511 -7.191 -8.381 1.00 85.44 99 SER A O 1
ATOM 781 N N . ILE A 1 100 ? -0.491 -5.171 -8.318 1.00 86.31 100 ILE A N 1
ATOM 782 C CA . ILE A 1 100 ? -0.937 -5.195 -6.929 1.00 86.31 100 ILE A CA 1
ATOM 783 C C . ILE A 1 100 ? -2.399 -4.759 -6.885 1.00 86.31 100 ILE A C 1
ATOM 785 O O . ILE A 1 100 ? -2.777 -3.754 -7.490 1.00 86.31 100 ILE A O 1
ATOM 789 N N . GLU A 1 101 ? -3.202 -5.491 -6.119 1.00 88.56 101 GLU A N 1
ATOM 790 C CA . GLU A 1 101 ? -4.583 -5.134 -5.798 1.00 88.56 101 GLU A CA 1
ATOM 791 C C . GLU A 1 101 ? -4.780 -5.097 -4.285 1.00 88.56 101 GLU A C 1
ATOM 793 O O . GLU A 1 101 ? -4.491 -6.067 -3.585 1.00 88.56 101 GLU A O 1
ATOM 798 N N . VAL A 1 102 ? -5.289 -3.978 -3.777 1.00 88.56 102 VAL A N 1
ATOM 799 C CA . VAL A 1 102 ? -5.509 -3.730 -2.350 1.00 88.56 102 VAL A CA 1
ATOM 800 C C . VAL A 1 102 ? -6.995 -3.545 -2.103 1.00 88.56 102 VAL A C 1
ATOM 802 O O . VAL A 1 102 ? -7.600 -2.609 -2.617 1.00 88.56 102 VAL A O 1
ATOM 805 N N . PHE A 1 103 ? -7.566 -4.409 -1.273 1.00 88.88 103 PHE A N 1
ATOM 806 C CA . PHE A 1 103 ? -8.959 -4.379 -0.851 1.00 88.88 103 PHE A CA 1
ATOM 807 C C . PHE A 1 103 ? -9.017 -3.957 0.617 1.00 88.88 103 PHE A C 1
ATOM 809 O O . PHE A 1 103 ? -8.556 -4.693 1.490 1.00 88.88 103 PHE A O 1
ATOM 816 N N . GLY A 1 104 ? -9.573 -2.779 0.888 1.00 86.75 104 GLY A N 1
ATOM 817 C CA . GLY A 1 104 ? -9.766 -2.251 2.236 1.00 86.75 104 GLY A CA 1
ATOM 818 C C . GLY A 1 104 ? -11.181 -2.494 2.757 1.00 86.75 104 GLY A C 1
ATOM 819 O O . GLY A 1 104 ? -12.148 -2.304 2.016 1.00 86.75 104 GLY A O 1
ATOM 820 N N . ALA A 1 105 ? -11.292 -2.891 4.030 1.00 82.94 105 ALA A N 1
ATOM 821 C CA . ALA A 1 105 ? -12.553 -3.086 4.758 1.00 82.94 105 ALA A CA 1
ATOM 822 C C . ALA A 1 105 ? -13.600 -3.891 3.962 1.00 82.94 105 ALA A C 1
ATOM 824 O O . ALA A 1 105 ? -14.667 -3.380 3.619 1.00 82.94 105 ALA A O 1
ATOM 825 N N . ASP A 1 106 ? -13.263 -5.140 3.629 1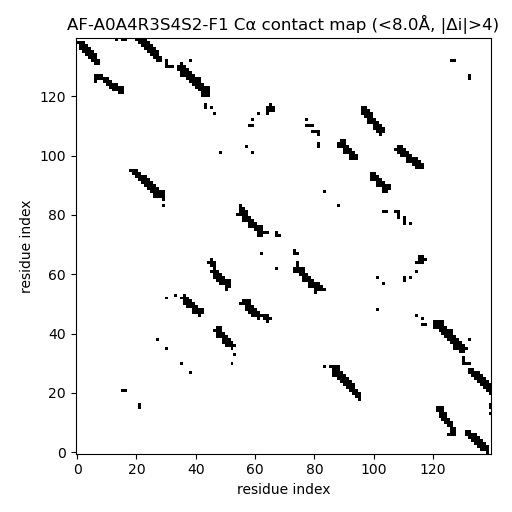.00 80.75 106 ASP A N 1
ATOM 826 C CA . ASP A 1 106 ? -14.120 -6.059 2.862 1.00 80.75 106 ASP A CA 1
ATOM 827 C C . ASP A 1 106 ? -14.561 -5.521 1.483 1.00 80.75 106 ASP A C 1
ATOM 829 O O . ASP A 1 106 ? -15.625 -5.866 0.970 1.00 80.75 106 ASP A O 1
ATOM 833 N N . GLY A 1 107 ? -13.722 -4.692 0.852 1.00 82.19 107 GLY A N 1
ATOM 834 C CA . GLY A 1 107 ? -13.937 -4.193 -0.509 1.00 82.19 107 GLY A CA 1
ATOM 835 C C . GLY A 1 107 ? -14.681 -2.861 -0.600 1.00 82.19 107 GLY A C 1
ATOM 836 O O . GLY A 1 107 ? -15.091 -2.480 -1.694 1.00 82.19 107 GLY A O 1
ATOM 837 N N . GLN A 1 108 ? -14.830 -2.122 0.506 1.00 88.75 108 GLN A N 1
ATOM 838 C CA . GLN A 1 108 ? -15.300 -0.728 0.463 1.00 88.75 108 GLN A CA 1
ATOM 839 C C . GLN A 1 108 ? -14.367 0.169 -0.355 1.00 88.75 108 GLN A C 1
ATOM 841 O O . GLN A 1 108 ? -14.818 1.116 -0.996 1.00 88.75 108 GLN A O 1
ATOM 846 N N . VAL A 1 109 ? -13.072 -0.148 -0.338 1.00 92.38 109 VAL A N 1
ATOM 847 C CA . VAL A 1 109 ? -12.066 0.484 -1.185 1.00 92.38 109 VAL A CA 1
ATOM 848 C C . VAL A 1 109 ? -11.289 -0.589 -1.926 1.00 92.38 109 VAL A C 1
ATOM 850 O O . VAL A 1 109 ? -10.893 -1.593 -1.332 1.00 92.38 109 VAL A O 1
ATOM 853 N N . VAL A 1 110 ? -11.052 -0.350 -3.215 1.00 94.06 110 VAL A N 1
ATOM 854 C CA . VAL A 1 110 ? -10.174 -1.168 -4.051 1.00 94.06 110 VAL A CA 1
ATOM 855 C C . VAL A 1 110 ? -9.194 -0.248 -4.770 1.00 94.06 110 VAL A C 1
ATOM 857 O O . VAL A 1 110 ? -9.615 0.685 -5.452 1.00 94.06 110 VAL A O 1
ATOM 860 N N . LEU A 1 111 ? -7.899 -0.509 -4.607 1.00 95.12 111 LEU A N 1
ATOM 861 C CA . LEU A 1 111 ? -6.829 0.119 -5.381 1.00 95.12 111 LEU A CA 1
ATOM 862 C C . LEU A 1 111 ? -6.150 -0.948 -6.236 1.00 95.12 111 LEU A C 1
ATOM 864 O O . LEU A 1 111 ? -5.807 -2.013 -5.724 1.00 95.12 111 LEU A O 1
ATOM 868 N N . THR A 1 112 ? -5.933 -0.651 -7.514 1.00 93.38 112 THR A N 1
ATOM 869 C CA . THR A 1 112 ? -5.280 -1.559 -8.461 1.00 93.38 112 THR A CA 1
ATOM 870 C C . THR A 1 112 ? -4.212 -0.799 -9.223 1.00 93.38 112 THR A C 1
ATOM 872 O O . THR A 1 112 ? -4.533 0.117 -9.978 1.00 93.38 112 THR A O 1
ATOM 875 N N . ASP A 1 113 ? -2.964 -1.233 -9.083 1.00 91.25 113 ASP A N 1
ATOM 876 C CA . ASP A 1 113 ? -1.821 -0.634 -9.761 1.00 91.25 113 ASP A CA 1
ATOM 877 C C . ASP A 1 113 ? -0.996 -1.720 -10.463 1.00 91.25 113 ASP A C 1
ATOM 879 O O . ASP A 1 113 ? -0.741 -2.798 -9.923 1.00 91.25 113 ASP A O 1
ATOM 883 N N . GLN A 1 114 ? -0.529 -1.416 -11.675 1.00 89.12 114 GLN A N 1
ATOM 884 C CA . GLN A 1 114 ? 0.549 -2.187 -12.294 1.00 89.12 114 GLN A CA 1
ATOM 885 C C . GLN A 1 114 ? 1.885 -1.888 -11.609 1.00 89.12 114 GLN A C 1
ATOM 887 O O . GLN A 1 114 ? 2.153 -0.745 -11.226 1.00 89.12 114 GLN A O 1
ATOM 892 N N . ILE A 1 115 ? 2.735 -2.905 -11.527 1.00 82.38 115 ILE A N 1
ATOM 893 C CA . ILE A 1 115 ? 4.097 -2.846 -10.986 1.00 82.38 115 ILE A CA 1
ATOM 894 C C . ILE A 1 115 ? 5.045 -3.618 -11.906 1.00 82.38 115 ILE A C 1
ATOM 896 O O . ILE A 1 115 ? 4.621 -4.534 -12.603 1.00 82.38 115 ILE A O 1
ATOM 900 N N . PHE A 1 116 ? 6.331 -3.270 -11.899 1.00 80.56 116 PHE A N 1
ATOM 901 C CA . PHE A 1 116 ? 7.359 -3.978 -12.672 1.00 80.56 116 PHE A CA 1
ATOM 902 C C . PHE A 1 116 ? 8.595 -4.246 -11.797 1.00 80.56 116 PHE A C 1
ATOM 904 O O . PHE A 1 116 ? 9.627 -3.591 -11.973 1.00 80.56 116 PHE A O 1
ATOM 911 N N . PRO A 1 117 ? 8.484 -5.145 -10.797 1.00 73.69 117 PRO A N 1
ATOM 912 C CA . PRO A 1 117 ? 9.590 -5.461 -9.898 1.00 73.69 117 PRO A CA 1
ATOM 913 C C . PRO A 1 117 ? 10.784 -6.073 -10.626 1.00 73.69 117 PRO A C 1
ATOM 915 O O . PRO A 1 117 ? 10.635 -6.804 -11.604 1.00 73.69 117 PRO A O 1
ATOM 918 N N . ASP A 1 118 ? 11.978 -5.850 -10.075 1.00 75.00 118 ASP A N 1
ATOM 919 C CA . ASP A 1 118 ? 13.126 -6.688 -10.403 1.00 75.00 118 ASP A CA 1
ATOM 920 C C . ASP A 1 118 ? 12.891 -8.133 -9.925 1.00 75.00 118 ASP A C 1
ATOM 922 O O . ASP A 1 118 ? 12.315 -8.358 -8.861 1.00 75.00 118 ASP A O 1
ATOM 926 N N . SER A 1 119 ? 13.398 -9.114 -10.672 1.00 72.94 119 SER A N 1
ATOM 927 C CA . SER A 1 119 ? 13.242 -10.547 -10.369 1.00 72.94 119 SER A CA 1
ATOM 928 C C . SER A 1 119 ? 13.764 -10.981 -8.989 1.00 72.94 119 SER A C 1
ATOM 930 O O . SER A 1 119 ? 13.335 -12.008 -8.467 1.00 72.94 119 SER A O 1
ATOM 932 N N . THR A 1 120 ? 14.664 -10.210 -8.368 1.00 74.56 120 THR A N 1
ATOM 933 C CA . THR A 1 120 ? 15.182 -10.464 -7.011 1.00 74.56 120 THR A CA 1
ATOM 934 C C . THR A 1 120 ? 14.350 -9.802 -5.908 1.00 74.56 120 THR A C 1
ATOM 936 O O . THR A 1 120 ? 14.623 -9.971 -4.716 1.00 74.56 120 THR A O 1
ATOM 939 N N . SER A 1 121 ? 13.327 -9.034 -6.282 1.00 72.50 121 SER A N 1
ATOM 940 C CA . SER A 1 121 ? 12.435 -8.334 -5.364 1.00 72.50 121 SER A CA 1
ATOM 941 C C . SER A 1 121 ? 11.285 -9.247 -4.947 1.00 72.50 121 SER A C 1
ATOM 943 O O . SER A 1 121 ? 10.151 -9.047 -5.346 1.00 72.50 121 SER A O 1
ATOM 945 N N . THR A 1 122 ? 11.594 -10.254 -4.133 1.00 70.81 122 THR A N 1
ATOM 946 C CA . THR A 1 122 ? 10.661 -11.303 -3.669 1.00 70.81 122 THR A CA 1
ATOM 947 C C 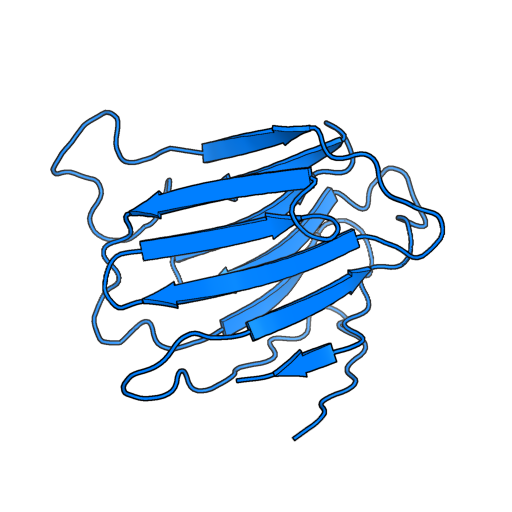. THR A 1 122 ? 10.267 -11.162 -2.196 1.00 70.81 122 THR A C 1
ATOM 949 O O . THR A 1 122 ? 9.520 -11.963 -1.648 1.00 70.81 122 THR A O 1
ATOM 952 N N . GLY A 1 123 ? 10.810 -10.157 -1.513 1.00 70.19 123 GLY A N 1
ATOM 953 C CA . GLY A 1 123 ? 10.569 -9.952 -0.092 1.00 70.19 123 GLY A CA 1
ATOM 954 C C . GLY A 1 123 ? 9.297 -9.160 0.174 1.00 70.19 123 GLY A C 1
ATOM 955 O O . GLY A 1 123 ? 9.006 -8.175 -0.510 1.00 70.19 123 GLY A O 1
ATOM 956 N N . VAL A 1 124 ? 8.605 -9.548 1.238 1.00 72.81 124 VAL A N 1
ATOM 957 C CA . VAL A 1 124 ? 7.620 -8.712 1.927 1.00 72.81 124 VAL A CA 1
ATOM 958 C C . VAL A 1 124 ? 8.245 -8.198 3.221 1.00 72.81 124 VAL A C 1
ATOM 960 O O . VAL A 1 124 ? 8.999 -8.937 3.845 1.00 72.81 124 VAL A O 1
ATOM 963 N N . SER A 1 125 ? 7.962 -6.967 3.641 1.00 73.25 125 SER A N 1
ATOM 964 C CA . SER A 1 125 ? 8.277 -6.488 4.992 1.00 73.25 125 SER A CA 1
ATOM 965 C C . SER A 1 125 ? 7.147 -5.632 5.551 1.00 73.25 125 SER A C 1
ATOM 967 O O . SER A 1 125 ? 6.422 -4.986 4.801 1.00 73.25 125 SER A O 1
ATOM 969 N N . ALA A 1 126 ? 6.977 -5.643 6.872 1.00 73.44 126 ALA A N 1
ATOM 970 C CA . ALA A 1 126 ? 6.005 -4.801 7.558 1.00 73.44 126 ALA A CA 1
ATOM 971 C C . ALA A 1 126 ? 6.721 -3.776 8.442 1.00 73.44 126 ALA A C 1
ATOM 973 O O . ALA A 1 126 ? 7.687 -4.125 9.120 1.00 73.44 126 ALA A O 1
ATOM 974 N N . PHE A 1 127 ? 6.271 -2.523 8.462 1.00 71.25 127 PHE A N 1
ATOM 975 C CA . PHE A 1 127 ? 6.825 -1.513 9.367 1.00 71.25 127 PHE A CA 1
ATOM 976 C C . PHE A 1 127 ? 5.828 -0.409 9.714 1.00 71.25 127 PHE A C 1
ATOM 978 O O 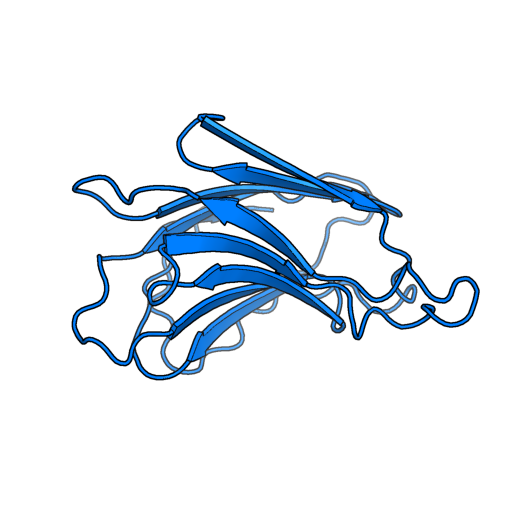. PHE A 1 127 ? 4.834 -0.204 9.020 1.00 71.25 127 PHE A O 1
ATOM 985 N N . ALA A 1 128 ? 6.122 0.304 10.802 1.00 73.38 128 ALA A N 1
ATOM 986 C CA . ALA A 1 128 ? 5.385 1.482 11.232 1.00 73.38 128 ALA A CA 1
ATOM 987 C C . ALA A 1 128 ? 6.315 2.693 11.326 1.00 73.38 128 ALA A C 1
ATOM 989 O O . ALA A 1 128 ? 7.459 2.568 11.764 1.00 73.38 128 ALA A O 1
ATOM 990 N N . THR A 1 129 ? 5.833 3.871 10.930 1.00 72.31 129 THR A N 1
ATOM 991 C CA . THR A 1 129 ? 6.576 5.135 11.071 1.00 72.31 129 THR A CA 1
ATOM 992 C C . THR A 1 129 ? 5.862 6.066 12.041 1.00 72.31 129 THR A C 1
ATOM 994 O O . THR A 1 129 ? 4.663 6.300 11.908 1.00 72.31 129 THR A O 1
ATOM 997 N N . GLY A 1 130 ? 6.614 6.604 13.006 1.00 69.62 130 GLY A N 1
ATOM 998 C CA . GLY A 1 130 ? 6.103 7.554 14.001 1.00 69.62 130 GLY A CA 1
ATOM 999 C C . GLY A 1 130 ? 5.212 6.938 15.084 1.00 69.62 130 GLY A C 1
ATOM 1000 O O . GLY A 1 130 ? 4.595 7.676 15.835 1.00 69.62 130 GLY A O 1
ATOM 1001 N N . GLY A 1 131 ? 5.169 5.606 15.186 1.00 69.06 131 GLY A N 1
ATOM 1002 C CA . GLY A 1 131 ? 4.373 4.886 16.176 1.00 69.06 131 GLY A CA 1
ATOM 1003 C C . GLY A 1 131 ? 4.660 3.385 16.168 1.00 69.06 131 GLY A C 1
ATOM 1004 O O . GLY A 1 131 ? 5.692 2.936 15.665 1.00 69.06 131 GLY A O 1
ATOM 1005 N N . THR A 1 132 ? 3.735 2.603 16.722 1.00 66.50 132 THR A N 1
ATOM 1006 C CA . THR A 1 132 ? 3.775 1.132 16.704 1.00 66.50 132 THR A CA 1
ATOM 1007 C C . THR A 1 132 ? 2.561 0.603 15.953 1.00 66.50 132 THR A C 1
ATOM 1009 O O . THR A 1 132 ? 1.468 1.142 16.097 1.00 66.50 132 THR A O 1
ATOM 1012 N N . ALA A 1 133 ? 2.747 -0.470 15.186 1.00 69.62 133 ALA A N 1
ATOM 1013 C CA . ALA A 1 133 ? 1.660 -1.219 14.576 1.00 69.62 133 ALA A CA 1
ATOM 1014 C C . ALA A 1 133 ? 1.799 -2.697 14.944 1.00 69.62 133 ALA A C 1
ATOM 1016 O O . ALA A 1 133 ? 2.900 -3.252 14.972 1.00 69.62 133 ALA A O 1
ATOM 1017 N N . ARG A 1 134 ? 0.673 -3.342 15.226 1.00 68.44 134 ARG A N 1
ATOM 1018 C CA . ARG A 1 134 ? 0.608 -4.789 15.406 1.00 68.44 134 ARG A CA 1
ATOM 1019 C C . ARG A 1 134 ? 0.167 -5.427 14.094 1.00 68.44 134 ARG A C 1
ATOM 1021 O O . ARG A 1 134 ? -0.645 -4.847 13.388 1.00 68.44 134 ARG A O 1
ATOM 1028 N N . VAL A 1 135 ? 0.724 -6.587 13.759 1.00 69.50 135 VAL A N 1
ATOM 1029 C CA . VAL A 1 135 ? 0.255 -7.403 12.636 1.00 69.50 135 VAL A CA 1
ATOM 1030 C C . VAL A 1 135 ? -0.356 -8.665 13.226 1.00 69.50 135 VAL A C 1
ATOM 1032 O O . VAL A 1 135 ? 0.356 -9.545 13.712 1.00 69.50 135 VAL A O 1
ATOM 1035 N N . ASP A 1 136 ? -1.685 -8.729 13.235 1.00 66.81 136 ASP A N 1
ATOM 1036 C CA . ASP A 1 136 ? -2.394 -9.887 13.787 1.00 66.81 136 ASP A CA 1
ATOM 1037 C C . ASP A 1 136 ? -2.311 -11.125 12.895 1.00 66.81 136 ASP A C 1
ATOM 1039 O O . ASP A 1 136 ? -2.244 -12.234 13.420 1.00 66.81 136 ASP A O 1
ATOM 1043 N N . ASP A 1 137 ? -2.320 -10.946 11.571 1.00 66.75 137 ASP A N 1
ATOM 1044 C CA . ASP A 1 137 ? -2.304 -12.054 10.621 1.00 66.75 137 ASP A CA 1
ATOM 1045 C C . ASP A 1 137 ? -1.547 -11.681 9.337 1.00 66.75 137 ASP A C 1
ATOM 1047 O O . ASP A 1 137 ? -1.818 -10.683 8.667 1.00 66.75 137 ASP A O 1
ATOM 1051 N N . LEU A 1 138 ? -0.576 -12.510 8.963 1.00 65.94 138 LEU A N 1
ATOM 1052 C CA . LEU A 1 138 ? 0.100 -12.412 7.674 1.00 65.94 138 LEU A CA 1
ATOM 1053 C C . LEU A 1 138 ? 0.234 -13.814 7.086 1.00 65.94 138 LEU A C 1
ATOM 1055 O O . LEU A 1 138 ? 0.852 -14.690 7.695 1.00 65.94 138 LEU A O 1
ATOM 1059 N N . ARG A 1 139 ? -0.366 -14.035 5.911 1.00 65.75 139 ARG A N 1
ATOM 1060 C CA . ARG A 1 139 ? -0.368 -15.331 5.226 1.00 65.75 139 ARG A CA 1
ATOM 1061 C C . ARG A 1 139 ? 0.179 -15.178 3.805 1.00 65.75 139 ARG A C 1
ATOM 1063 O O . ARG A 1 139 ? -0.141 -14.222 3.100 1.00 65.75 139 ARG A O 1
ATOM 1070 N N . ALA A 1 140 ? 1.004 -16.139 3.411 1.00 58.50 140 ALA A N 1
ATOM 1071 C CA . ALA A 1 140 ? 1.431 -16.373 2.038 1.00 58.50 140 ALA A CA 1
ATOM 1072 C C . ALA A 1 140 ? 0.871 -17.722 1.584 1.00 58.50 140 ALA A C 1
ATOM 1074 O O . ALA A 1 140 ? 0.751 -18.622 2.456 1.00 58.50 140 ALA A O 1
#

Nearest PDB structures (foldseek):
  8i12-assembly1_A  TM=7.721E-01  e=2.947E-08  Arthrobacter sp. MN8
  4ffi-assembly4_D  TM=6.834E-01  e=2.550E-06  Paenarthrobacter ureafaciens
  4fff-assembly4_D  TM=6.861E-01  e=3.807E-06  Paenarthrobacter ureafaciens
  6nun-assembly1_A  TM=7.315E-01  e=2.972E-05  Bifidobacterium adolescentis
  6nu7-assembly1_A  TM=6.134E-01  e=5.994E-05  Lactobacillus gasseri 224-1

pLDDT: mean 70.49, std 16.51, range [32.56, 95.12]

Sequence (140 aa):
MEWIATVHHTHLQLDTPPEGGLRATLRFDPPQDENTRIALLALIRYTQVGYDISTGTVFIDRTHSWNVDFSSVFASRSEAPLQLARGGLDLRILVDASSIEVFGADGQVVLTDQIFPDSTSTGVSAFATGGTARVDDLRA

Secondary structure (DSSP, 8-state):
----EEESS----EEPPSSS--EEEEEPPPPSSTT--EEEEEETTTEEEEEETTTTEEEEE-TT-S--TT-TTTS-EEEEE-PPBTTB-EEEEEEETTEEEEEEGGGTEEEEEE----TT--EEEEEEESS-EEE-EEE-

Solvent-accessible surface area (backbone atoms only — not comparable to full-atom values): 7715 Å² total; per-residue (Å²): 119,90,43,74,45,79,36,72,90,36,78,52,74,44,82,59,60,98,76,62,60,40,43,39,44,41,35,26,68,70,65,92,48,97,52,32,41,36,48,32,42,36,41,33,90,27,32,40,34,37,39,34,61,89,78,34,24,37,37,41,37,34,62,62,28,77,71,36,87,92,39,96,73,60,47,36,71,52,71,46,78,49,86,72,53,100,79,18,49,45,38,43,37,39,39,56,92,48,34,40,38,40,29,33,64,95,56,81,39,75,50,78,45,79,48,55,62,56,94,84,38,45,42,34,31,42,46,42,44,70,53,76,38,43,36,60,36,49,40,115

Foldseek 3Di:
DWDWDFDDVDWPWDFADPFWWWWAWFFWQDFPDPQFAWKWKDAQVAWTWTAGPNQQKTKIQRLRQPPPVVDPDQRDIDIDHDHADNGGWTWTWTDGQFKIWIATPNRPDIDIHTGHHDPVRRIITIDIGRGTTTGGGTGD

Radius of gyration: 14.19 Å; Cα contacts (8 Å, |Δi|>4): 357; chains: 1; bounding box: 30×33×39 Å

Mean predicted aligned error: 9.12 Å